Protein AF-A0A7R9ZIY4-F1 (afdb_monomer_lite)

Structure (mmCIF, N/CA/C/O backbone):
data_AF-A0A7R9ZIY4-F1
#
_entry.id   AF-A0A7R9ZIY4-F1
#
loop_
_atom_site.group_PDB
_atom_site.id
_atom_site.type_symbol
_atom_site.label_atom_id
_atom_site.label_alt_id
_atom_site.label_comp_id
_atom_site.label_asym_id
_atom_site.label_entity_id
_atom_site.label_seq_id
_atom_site.pdbx_PDB_ins_code
_atom_site.Cartn_x
_atom_site.Cartn_y
_atom_site.Cartn_z
_atom_site.occupancy
_atom_site.B_iso_or_equiv
_atom_site.auth_seq_id
_atom_site.auth_comp_id
_atom_site.auth_asym_id
_atom_site.auth_atom_id
_atom_site.pdbx_PDB_model_num
ATOM 1 N N . ASN A 1 1 ? 19.330 -36.823 63.373 1.00 45.06 1 ASN A N 1
ATOM 2 C CA . ASN A 1 1 ? 19.864 -38.019 62.689 1.00 45.06 1 ASN A CA 1
ATOM 3 C C . ASN A 1 1 ? 18.758 -38.795 62.002 1.00 45.06 1 ASN A C 1
ATOM 5 O O . ASN A 1 1 ? 18.071 -39.549 62.672 1.00 45.06 1 ASN A O 1
ATOM 9 N N . ASN A 1 2 ? 18.569 -38.600 60.699 1.00 43.31 2 ASN A N 1
ATOM 10 C CA . ASN A 1 2 ? 18.816 -39.657 59.715 1.00 43.31 2 ASN A CA 1
ATOM 11 C C . ASN A 1 2 ? 18.644 -39.083 58.308 1.00 43.31 2 ASN A C 1
ATOM 13 O O . ASN A 1 2 ? 17.547 -38.728 57.890 1.00 43.31 2 ASN A O 1
ATOM 17 N N . SER A 1 3 ? 19.769 -38.983 57.611 1.00 48.62 3 SER A N 1
ATOM 18 C CA . SER A 1 3 ? 19.848 -38.778 56.172 1.00 48.62 3 SER A CA 1
ATOM 19 C C . SER A 1 3 ? 19.575 -40.106 55.467 1.00 48.62 3 SER A C 1
ATOM 21 O O . SER A 1 3 ? 20.058 -41.145 55.917 1.00 48.62 3 SER A O 1
ATOM 23 N N . SER A 1 4 ? 18.879 -40.083 54.334 1.00 52.03 4 SER A N 1
ATOM 24 C CA . SER A 1 4 ? 19.046 -41.090 53.279 1.00 52.03 4 SER A CA 1
ATOM 25 C C . SER A 1 4 ? 18.646 -40.503 51.929 1.00 52.03 4 SER A C 1
ATOM 27 O O . SER A 1 4 ? 17.472 -40.294 51.642 1.00 52.03 4 SER A O 1
ATOM 29 N N . SER A 1 5 ? 19.678 -40.216 51.137 1.00 48.00 5 SER A N 1
ATOM 30 C CA . SER A 1 5 ? 19.651 -40.037 49.686 1.00 48.00 5 SER A CA 1
ATOM 31 C C . SER A 1 5 ? 19.412 -41.372 48.977 1.00 48.00 5 SER A C 1
ATOM 33 O O . SER A 1 5 ? 19.831 -42.400 49.508 1.00 48.00 5 SER A O 1
ATOM 35 N N . ASN A 1 6 ? 18.826 -41.320 47.770 1.00 47.50 6 ASN A N 1
ATOM 36 C CA . ASN A 1 6 ? 19.047 -42.171 46.574 1.00 47.50 6 ASN A CA 1
ATOM 37 C C . ASN A 1 6 ? 17.742 -42.259 45.756 1.00 47.50 6 ASN A C 1
ATOM 39 O O . ASN A 1 6 ? 16.673 -42.324 46.341 1.00 47.50 6 ASN A O 1
ATOM 43 N N . ASN A 1 7 ? 17.701 -42.341 44.428 1.00 45.38 7 ASN A N 1
ATOM 44 C CA . ASN A 1 7 ? 18.677 -42.268 43.345 1.00 45.38 7 ASN A CA 1
ATOM 45 C C . ASN A 1 7 ? 17.852 -42.182 42.034 1.00 45.38 7 ASN A C 1
ATOM 47 O O . ASN A 1 7 ? 16.729 -42.673 41.974 1.00 45.38 7 ASN A O 1
ATOM 51 N N . SER A 1 8 ? 18.446 -41.536 41.034 1.00 53.12 8 SER A N 1
ATOM 52 C CA . SER A 1 8 ? 18.118 -41.401 39.607 1.00 53.12 8 SER A CA 1
ATOM 53 C C . SER A 1 8 ? 17.082 -42.329 38.939 1.00 53.12 8 SER A C 1
ATOM 55 O O . SER A 1 8 ? 17.115 -43.548 39.073 1.00 53.12 8 SER A O 1
ATOM 57 N N . ASN A 1 9 ? 16.301 -41.742 38.022 1.00 46.78 9 ASN A N 1
ATOM 58 C CA . ASN A 1 9 ? 16.116 -42.351 36.706 1.00 46.78 9 ASN A CA 1
ATOM 59 C C . ASN A 1 9 ? 16.044 -41.266 35.619 1.00 46.78 9 ASN A C 1
ATOM 61 O O . ASN A 1 9 ? 15.087 -40.497 35.538 1.00 46.78 9 ASN A O 1
ATOM 65 N N . SER A 1 10 ? 17.105 -41.193 34.819 1.00 49.78 10 SER A N 1
ATOM 66 C CA . SER A 1 10 ? 17.142 -40.458 33.559 1.00 49.78 10 SER A CA 1
ATOM 67 C C . SER A 1 10 ? 16.334 -41.248 32.536 1.00 49.78 10 SER A C 1
ATOM 69 O O . SER A 1 10 ? 16.616 -42.423 32.320 1.00 49.78 10 SER A O 1
ATOM 71 N N . ASN A 1 11 ? 15.362 -40.613 31.887 1.00 45.34 11 ASN A N 1
ATOM 72 C CA . ASN A 1 11 ? 14.879 -41.090 30.600 1.00 45.34 11 ASN A CA 1
ATOM 73 C C . ASN A 1 11 ? 14.718 -39.885 29.672 1.00 45.34 11 ASN A C 1
ATOM 75 O O . ASN A 1 11 ? 13.653 -39.290 29.541 1.00 45.34 11 ASN A O 1
ATOM 79 N N . SER A 1 12 ? 15.847 -39.507 29.075 1.00 55.31 12 SER A N 1
ATOM 80 C CA . SER A 1 12 ? 15.870 -38.879 27.760 1.00 55.31 12 SER A CA 1
ATOM 81 C C . SER A 1 12 ? 15.124 -39.791 26.794 1.00 55.31 12 SER A C 1
ATOM 83 O O . SER A 1 12 ? 15.450 -40.972 26.750 1.00 55.31 12 SER A O 1
ATOM 85 N N . ASN A 1 13 ? 14.156 -39.262 26.046 1.00 49.78 13 ASN A N 1
ATOM 86 C CA . ASN A 1 13 ? 13.939 -39.665 24.662 1.00 49.78 13 ASN A CA 1
ATOM 87 C C . ASN A 1 13 ? 13.024 -38.686 23.920 1.00 49.78 13 ASN A C 1
ATOM 89 O O . ASN A 1 13 ? 11.882 -38.450 24.299 1.00 49.78 13 ASN A O 1
ATOM 93 N N . ASN A 1 14 ? 13.556 -38.275 22.774 1.00 46.03 14 ASN A N 1
ATOM 94 C CA . ASN A 1 14 ? 12.866 -37.958 21.535 1.00 46.03 14 ASN A CA 1
ATOM 95 C C . ASN A 1 14 ? 12.115 -36.629 21.388 1.00 46.03 14 ASN A C 1
ATOM 97 O O . ASN A 1 14 ? 10.936 -36.486 21.686 1.00 46.03 14 ASN A O 1
ATOM 101 N N . ALA A 1 15 ? 12.833 -35.744 20.696 1.00 53.03 15 ALA A N 1
ATOM 102 C CA . ALA A 1 15 ? 12.490 -35.353 19.332 1.00 53.03 15 ALA A CA 1
ATOM 103 C C . ALA A 1 15 ? 11.223 -34.512 19.159 1.00 53.03 15 ALA A C 1
ATOM 105 O O . ALA A 1 15 ? 10.134 -35.026 18.924 1.00 53.03 15 ALA A O 1
ATOM 106 N N . LYS A 1 16 ? 11.446 -33.202 19.062 1.00 45.53 16 LYS A N 1
ATOM 107 C CA . LYS A 1 16 ? 10.869 -32.416 17.971 1.00 45.53 16 LYS A CA 1
ATOM 108 C C . LYS A 1 16 ? 11.965 -31.586 17.312 1.00 45.53 16 LYS A C 1
ATOM 110 O O . LYS A 1 16 ? 12.170 -30.424 17.632 1.00 45.53 16 LYS A O 1
ATOM 115 N N . ASN A 1 17 ? 12.695 -32.245 16.413 1.00 51.97 17 ASN A N 1
ATOM 116 C CA . ASN A 1 17 ? 13.187 -31.579 15.213 1.00 51.97 17 ASN A CA 1
ATOM 117 C C . ASN A 1 17 ? 11.972 -31.439 14.279 1.00 51.97 17 ASN A C 1
ATOM 119 O O . ASN A 1 17 ? 11.753 -32.304 13.433 1.00 51.97 17 ASN A O 1
ATOM 123 N N . ASP A 1 18 ? 11.157 -30.404 14.473 1.00 46.03 18 ASP A N 1
ATOM 124 C CA . ASP A 1 18 ? 10.283 -29.899 13.405 1.00 46.03 18 ASP A CA 1
ATOM 125 C C . ASP A 1 18 ? 11.178 -28.959 12.586 1.00 46.03 18 ASP A C 1
ATOM 127 O O . ASP A 1 18 ? 11.428 -27.829 12.985 1.00 46.03 18 ASP A O 1
ATOM 131 N N . SER A 1 19 ? 12.000 -29.503 11.685 1.00 46.16 19 SER A N 1
ATOM 132 C CA . SER A 1 19 ? 11.644 -29.718 10.276 1.00 46.16 19 SER A CA 1
ATOM 133 C C . SER A 1 19 ? 11.003 -28.480 9.677 1.00 46.16 19 SER A C 1
ATOM 135 O O . SER A 1 19 ? 9.790 -28.298 9.752 1.00 46.16 19 SER A O 1
ATOM 137 N N . ASP A 1 20 ? 11.871 -27.683 9.060 1.00 51.09 20 ASP A N 1
ATOM 138 C CA . ASP A 1 20 ? 11.589 -26.769 7.963 1.00 51.09 20 ASP A CA 1
ATOM 139 C C . ASP A 1 20 ? 10.511 -27.357 7.028 1.00 51.09 20 ASP A C 1
ATOM 141 O O . ASP A 1 20 ? 10.797 -28.168 6.148 1.00 51.09 20 ASP A O 1
ATOM 145 N N . ASN A 1 21 ? 9.254 -26.970 7.238 1.00 49.47 21 ASN A N 1
ATOM 146 C CA . ASN A 1 21 ? 8.146 -27.204 6.314 1.00 49.47 21 ASN A CA 1
ATOM 147 C C . ASN A 1 21 ? 7.561 -25.843 5.924 1.00 49.47 21 ASN A C 1
ATOM 149 O O . ASN A 1 21 ? 6.408 -25.523 6.200 1.00 49.47 21 ASN A O 1
ATOM 153 N N . ASP A 1 22 ? 8.389 -25.032 5.270 1.00 58.66 22 ASP A N 1
ATOM 154 C CA . ASP A 1 22 ? 7.984 -23.800 4.595 1.00 58.66 22 ASP A CA 1
ATOM 155 C C . ASP A 1 22 ? 7.234 -24.136 3.292 1.00 58.66 22 ASP A C 1
ATOM 157 O O . ASP A 1 22 ? 7.776 -23.994 2.204 1.00 58.66 22 ASP A O 1
ATOM 161 N N . THR A 1 23 ? 6.008 -24.665 3.374 1.00 62.09 23 THR A N 1
ATOM 162 C CA . THR A 1 23 ? 5.056 -24.821 2.245 1.00 62.09 23 THR A CA 1
ATOM 163 C C . THR A 1 23 ? 3.638 -25.137 2.780 1.00 62.09 23 THR A C 1
ATOM 165 O O . THR A 1 23 ? 3.430 -25.287 3.983 1.00 62.09 23 THR A O 1
ATOM 168 N N . PRO A 1 24 ? 2.645 -25.364 1.905 1.00 56.09 24 PRO A N 1
ATOM 169 C CA . PRO A 1 24 ? 1.534 -24.478 1.513 1.00 56.09 24 PRO A CA 1
ATOM 170 C C . PRO A 1 24 ? 0.544 -24.060 2.622 1.00 56.09 24 PRO A C 1
ATOM 172 O O . PRO A 1 24 ? -0.295 -23.201 2.372 1.00 56.09 24 PRO A O 1
ATOM 175 N N . ALA A 1 25 ? 0.626 -24.626 3.828 1.00 62.19 25 ALA A N 1
ATOM 176 C CA . ALA A 1 25 ? -0.309 -24.330 4.917 1.00 62.19 25 ALA A CA 1
ATOM 177 C C . ALA A 1 25 ? -0.226 -22.862 5.370 1.00 62.19 25 ALA A C 1
ATOM 179 O O . ALA A 1 25 ? -1.237 -22.254 5.696 1.00 62.19 25 ALA A O 1
ATOM 180 N N . SER A 1 26 ? 0.971 -22.273 5.312 1.00 67.31 26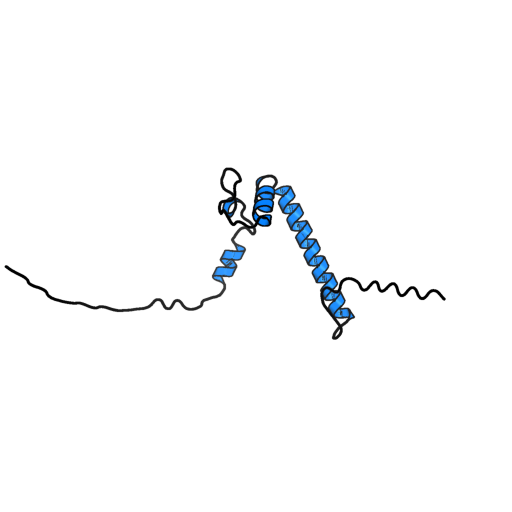 SER A N 1
ATOM 181 C CA . SER A 1 26 ? 1.189 -20.850 5.584 1.00 67.31 26 SER A CA 1
ATOM 182 C C . SER A 1 26 ? 0.648 -19.931 4.487 1.00 67.31 26 SER A C 1
ATOM 184 O O . SER A 1 26 ? 0.323 -18.783 4.776 1.00 67.31 26 SER A O 1
ATOM 186 N N . LEU A 1 27 ? 0.542 -20.416 3.243 1.00 70.62 27 LEU A N 1
ATOM 187 C CA . LEU A 1 27 ? -0.072 -19.678 2.138 1.00 70.62 27 LEU A CA 1
ATOM 188 C C . LEU A 1 27 ? -1.594 -19.770 2.204 1.00 70.62 27 LEU A C 1
ATOM 190 O O . LEU A 1 27 ? -2.237 -18.743 2.056 1.00 70.62 27 LEU A O 1
ATOM 194 N N . ASP A 1 28 ? -2.156 -20.947 2.485 1.00 76.25 28 ASP A N 1
ATOM 195 C CA . ASP A 1 28 ? -3.597 -21.105 2.739 1.00 76.25 28 ASP A CA 1
ATOM 196 C C . ASP A 1 28 ? -4.033 -20.228 3.916 1.00 76.25 28 ASP A C 1
ATOM 198 O O . ASP A 1 28 ? -4.956 -19.430 3.796 1.00 76.25 28 ASP A O 1
ATOM 202 N N . GLU A 1 29 ? -3.290 -20.263 5.023 1.00 78.06 29 GLU A N 1
ATOM 203 C CA . GLU A 1 29 ? -3.576 -19.422 6.185 1.00 78.06 29 GLU A CA 1
ATOM 204 C C . GLU A 1 29 ? -3.375 -17.924 5.901 1.00 78.06 29 GLU A C 1
ATOM 206 O O . GLU A 1 29 ? -4.023 -17.078 6.515 1.00 78.06 29 GLU A O 1
ATOM 211 N N . PHE A 1 30 ? -2.500 -17.567 4.961 1.00 71.19 30 PHE A N 1
ATOM 212 C CA . PHE A 1 30 ? -2.339 -16.187 4.509 1.00 71.19 30 PHE A CA 1
ATOM 213 C C . PHE A 1 30 ? -3.474 -15.739 3.576 1.00 71.19 30 PHE A C 1
ATOM 215 O O . PHE A 1 30 ? -3.889 -14.586 3.653 1.00 71.19 30 PHE A O 1
ATOM 222 N N . LEU A 1 31 ? -3.978 -16.630 2.716 1.00 75.75 31 LEU A N 1
ATOM 223 C CA . LEU A 1 31 ? -5.091 -16.365 1.799 1.00 75.75 31 LEU A CA 1
ATOM 224 C C . LEU A 1 31 ? -6.445 -16.315 2.522 1.00 75.75 31 LEU A C 1
ATOM 226 O O . LEU A 1 31 ? -7.311 -15.543 2.116 1.00 75.75 31 LEU A O 1
ATOM 230 N N . ASP A 1 32 ? -6.611 -17.096 3.591 1.00 81.81 32 ASP A N 1
ATOM 231 C CA . ASP A 1 32 ? -7.824 -17.114 4.418 1.00 81.81 32 ASP A CA 1
ATOM 232 C C . ASP A 1 32 ? -7.901 -15.932 5.394 1.00 81.81 32 ASP A C 1
ATOM 234 O O . ASP A 1 32 ? -8.979 -15.589 5.891 1.00 81.81 32 ASP A O 1
ATOM 238 N N . ARG A 1 33 ? -6.767 -15.288 5.692 1.00 72.44 33 ARG A N 1
ATOM 239 C CA . ARG A 1 33 ? -6.752 -14.111 6.559 1.00 72.44 33 ARG A CA 1
ATOM 240 C C . ARG A 1 33 ? -7.257 -12.884 5.801 1.00 72.44 33 ARG A C 1
ATOM 242 O O . ARG A 1 33 ? -6.836 -12.641 4.669 1.00 72.44 33 ARG A O 1
ATOM 249 N N . PRO A 1 34 ? -8.107 -12.052 6.432 1.00 71.38 34 PRO A N 1
ATOM 250 C CA . PRO A 1 34 ? -8.438 -10.757 5.868 1.00 71.38 34 PRO A CA 1
ATOM 251 C C . PRO A 1 34 ? -7.143 -9.974 5.643 1.00 71.38 34 PRO A C 1
ATOM 253 O O . PRO A 1 34 ? -6.297 -9.876 6.533 1.00 71.38 34 PRO A O 1
ATOM 256 N N . LEU A 1 35 ? -6.996 -9.426 4.433 1.00 71.75 35 LEU A N 1
ATOM 257 C CA . LEU A 1 35 ? -5.787 -8.726 3.989 1.00 71.75 35 LEU A CA 1
ATOM 258 C C . LEU A 1 35 ? -5.372 -7.600 4.955 1.00 71.75 35 LEU A C 1
ATOM 260 O O . LEU A 1 35 ? -4.195 -7.253 5.057 1.00 71.75 35 LEU A O 1
ATOM 264 N N . PHE A 1 36 ? -6.344 -7.022 5.662 1.00 78.88 36 PHE A N 1
ATOM 265 C CA . PHE A 1 36 ? -6.124 -6.018 6.686 1.00 78.88 36 PHE A CA 1
ATOM 266 C C . PHE A 1 36 ? -7.175 -6.136 7.797 1.00 78.88 36 PHE A C 1
ATOM 268 O O . PHE A 1 36 ? -8.371 -6.172 7.508 1.00 78.88 36 PHE A O 1
ATOM 275 N N . ASP A 1 37 ? -6.719 -6.157 9.052 1.00 80.75 37 ASP A N 1
ATOM 276 C CA . ASP A 1 37 ? -7.562 -6.235 10.248 1.00 80.75 37 ASP A CA 1
ATOM 277 C C . ASP A 1 37 ? -7.263 -5.048 11.192 1.00 80.75 37 ASP A C 1
ATOM 279 O O . ASP A 1 37 ? -6.207 -5.037 11.844 1.00 80.75 37 ASP A O 1
ATOM 283 N N . PRO A 1 38 ? -8.148 -4.032 11.267 1.00 80.81 38 PRO A N 1
ATOM 284 C CA . PRO A 1 38 ? -7.935 -2.856 12.108 1.00 80.81 38 PRO A CA 1
ATOM 285 C C . PRO A 1 38 ? -7.925 -3.187 13.607 1.00 80.81 38 PRO A C 1
ATOM 287 O O . PRO A 1 38 ? -7.247 -2.488 14.363 1.00 80.81 38 PRO A O 1
ATOM 290 N N . ASP A 1 39 ? -8.599 -4.258 14.032 1.00 83.75 39 ASP A N 1
ATOM 291 C CA . ASP A 1 39 ? -8.746 -4.631 15.445 1.00 83.75 39 ASP A CA 1
ATOM 292 C C . ASP A 1 39 ? -7.475 -5.299 15.996 1.00 83.75 39 ASP A C 1
ATOM 294 O O . ASP A 1 39 ? -7.240 -5.346 17.201 1.00 83.75 39 ASP A O 1
ATOM 298 N N . SER A 1 40 ? -6.581 -5.748 15.111 1.00 85.12 40 SER A N 1
ATOM 299 C CA . SER A 1 40 ? -5.231 -6.193 15.479 1.00 85.12 40 SER A CA 1
ATOM 300 C C . SER A 1 40 ? -4.266 -5.033 15.784 1.00 85.12 40 SER A C 1
ATOM 302 O O . SER A 1 40 ? -3.170 -5.246 16.319 1.00 85.12 40 SER A O 1
ATOM 304 N N . ILE A 1 41 ? -4.661 -3.800 15.437 1.00 84.56 41 ILE A N 1
ATOM 305 C CA . ILE A 1 41 ? -3.845 -2.582 15.539 1.00 84.56 41 ILE A CA 1
ATOM 306 C C . ILE A 1 41 ? -4.429 -1.615 16.571 1.00 84.56 41 ILE A C 1
ATOM 308 O O . ILE A 1 41 ? -3.659 -0.987 17.300 1.00 84.56 41 ILE A O 1
ATOM 312 N N . LEU A 1 42 ? -5.755 -1.486 16.630 1.00 88.94 42 LEU A N 1
ATOM 313 C CA . LEU A 1 42 ? -6.473 -0.558 17.500 1.00 88.94 42 LEU A CA 1
ATOM 314 C C . LEU A 1 42 ? -7.269 -1.304 18.570 1.00 88.94 42 LEU A C 1
ATOM 316 O O . LEU A 1 42 ? -7.840 -2.355 18.307 1.00 88.94 42 LEU A O 1
ATOM 320 N N . ASP A 1 43 ? -7.348 -0.728 19.763 1.00 88.44 43 ASP A N 1
ATOM 321 C CA . ASP A 1 43 ? -8.254 -1.185 20.810 1.00 88.44 43 ASP A CA 1
ATOM 322 C C . ASP A 1 43 ? -9.696 -0.706 20.561 1.00 88.44 43 ASP A C 1
ATOM 324 O O . ASP A 1 43 ? -9.975 0.054 19.630 1.00 88.44 43 ASP A O 1
ATOM 328 N N . GLU A 1 44 ? -10.636 -1.091 21.426 1.00 83.75 44 GLU A N 1
ATOM 329 C CA . GLU A 1 44 ? -12.040 -0.672 21.321 1.00 83.75 44 GLU A CA 1
ATOM 330 C C . GLU A 1 44 ? -12.225 0.857 21.346 1.00 83.75 44 GLU A C 1
ATOM 332 O O . GLU A 1 44 ? -13.194 1.357 20.773 1.00 83.75 44 GLU A O 1
ATOM 337 N N . THR A 1 45 ? -11.284 1.608 21.926 1.00 83.88 45 THR A N 1
ATOM 338 C CA . THR A 1 45 ? -11.318 3.076 22.011 1.00 83.88 45 THR A CA 1
ATOM 339 C C . THR A 1 45 ? -10.716 3.781 20.789 1.00 83.88 45 THR A C 1
ATOM 341 O O . THR A 1 45 ? -10.929 4.980 20.611 1.00 83.88 45 THR A O 1
ATOM 344 N N . GLY A 1 46 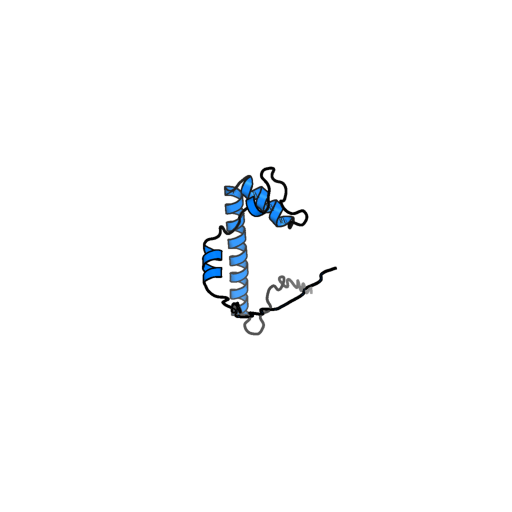? -10.040 3.045 19.899 1.00 81.31 46 GLY A N 1
ATOM 345 C CA . GLY A 1 46 ? -9.382 3.589 18.705 1.00 81.31 46 GLY A CA 1
ATOM 346 C C . GLY A 1 46 ? -7.928 4.010 18.943 1.00 81.31 46 GLY A C 1
ATOM 347 O O . GLY A 1 46 ? -7.327 4.699 18.101 1.00 81.31 46 GLY A O 1
ATOM 348 N N . GLU A 1 47 ? -7.356 3.591 20.068 1.00 87.19 47 GLU A N 1
ATOM 349 C CA . GLU A 1 47 ? -5.958 3.791 20.420 1.00 87.19 47 GLU A CA 1
ATOM 350 C C . GLU A 1 47 ? -5.106 2.585 20.007 1.00 87.19 47 GLU A C 1
ATOM 352 O O . GLU A 1 47 ? -5.600 1.459 19.943 1.00 87.19 47 GLU A O 1
ATOM 357 N N . PRO A 1 48 ? -3.827 2.789 19.656 1.00 87.06 48 PRO A N 1
ATOM 358 C CA . PRO A 1 48 ? -2.968 1.703 19.210 1.00 87.06 48 PRO A CA 1
ATOM 359 C C . PRO A 1 48 ? -2.711 0.689 20.333 1.00 87.06 48 PRO A C 1
ATOM 361 O O . PRO A 1 48 ? -2.265 1.048 21.419 1.00 87.06 48 PRO A O 1
ATOM 364 N N . LEU A 1 49 ? -2.884 -0.603 20.036 1.00 86.38 49 LEU A N 1
ATOM 365 C CA . LEU A 1 49 ? -2.627 -1.711 20.970 1.00 86.38 49 LEU A CA 1
ATOM 366 C C . LEU A 1 49 ? -1.147 -1.847 21.365 1.00 86.38 49 LEU A C 1
ATOM 368 O O . LEU A 1 49 ? -0.816 -2.479 22.368 1.00 86.38 49 LEU A O 1
ATOM 372 N N . LYS A 1 50 ? -0.235 -1.298 20.555 1.00 86.31 50 LYS A N 1
ATOM 373 C CA . LYS A 1 50 ? 1.216 -1.322 20.781 1.00 86.31 50 LYS A CA 1
ATOM 374 C C . LYS A 1 50 ? 1.757 0.103 20.759 1.00 86.31 50 LYS A C 1
ATOM 376 O O . LYS A 1 50 ? 1.583 0.798 19.762 1.00 86.31 50 LYS A O 1
ATOM 381 N N . GLU A 1 51 ? 2.513 0.488 21.789 1.00 76.94 51 GLU A N 1
ATOM 382 C CA . GLU A 1 51 ? 3.148 1.820 21.881 1.00 76.94 51 GLU A CA 1
ATOM 383 C C . GLU A 1 51 ? 4.068 2.149 20.692 1.00 76.94 51 GLU A C 1
ATOM 385 O O . GLU A 1 51 ? 4.241 3.314 20.352 1.00 76.94 51 GLU A O 1
ATOM 390 N N . ASN A 1 52 ? 4.626 1.133 20.024 1.00 80.06 52 ASN A N 1
ATOM 391 C CA . ASN A 1 52 ? 5.531 1.292 18.879 1.00 80.06 52 ASN A CA 1
ATOM 392 C C . ASN A 1 52 ? 4.884 0.903 17.535 1.00 80.06 52 ASN A C 1
ATOM 394 O O . ASN A 1 52 ? 5.573 0.447 16.622 1.00 80.06 52 ASN A O 1
ATOM 398 N N . ALA A 1 53 ? 3.558 1.003 17.411 1.00 83.00 53 ALA A N 1
ATOM 399 C CA . ALA A 1 53 ? 2.880 0.723 16.148 1.00 83.00 53 ALA A CA 1
ATOM 400 C C . ALA A 1 53 ? 3.291 1.726 15.053 1.00 83.00 53 ALA A C 1
ATOM 402 O O . ALA A 1 53 ? 3.473 2.918 15.306 1.00 83.00 53 ALA A O 1
ATOM 403 N N . ASN A 1 54 ? 3.413 1.250 13.808 1.00 86.50 54 ASN A N 1
ATOM 404 C CA . ASN A 1 54 ? 3.769 2.114 12.684 1.00 86.50 54 ASN A CA 1
ATOM 405 C C . ASN A 1 54 ? 2.688 3.194 12.488 1.00 86.50 54 ASN A C 1
ATOM 407 O O . ASN A 1 54 ? 1.515 2.844 12.317 1.00 86.50 54 ASN A O 1
ATOM 411 N N . PRO A 1 55 ? 3.048 4.487 12.408 1.00 87.75 55 PRO A N 1
ATOM 412 C CA . PRO A 1 55 ? 2.072 5.579 12.371 1.00 87.75 55 PRO A CA 1
ATOM 413 C C . PRO A 1 55 ? 1.144 5.502 11.151 1.00 87.75 55 PRO A C 1
ATOM 415 O O . PRO A 1 55 ? -0.039 5.815 11.248 1.00 87.75 55 PRO A O 1
ATOM 418 N N . ILE A 1 56 ? 1.656 5.012 10.017 1.00 86.69 56 ILE A N 1
ATOM 419 C CA . ILE A 1 56 ? 0.878 4.817 8.785 1.00 86.69 56 ILE A CA 1
ATOM 420 C C . ILE A 1 56 ? -0.163 3.705 8.966 1.00 86.69 56 ILE A C 1
ATOM 422 O O . ILE A 1 56 ? -1.302 3.860 8.538 1.00 86.69 56 ILE A O 1
ATOM 426 N N . SER A 1 57 ? 0.201 2.605 9.635 1.00 87.12 57 SER A N 1
ATOM 427 C CA . SER A 1 57 ? -0.729 1.499 9.898 1.00 87.12 57 SER A CA 1
ATOM 428 C C . SER A 1 57 ? -1.830 1.895 10.879 1.00 87.12 57 SER A C 1
ATOM 430 O O . SER A 1 57 ? -2.981 1.542 10.663 1.00 87.12 57 SER A O 1
ATOM 432 N N . VAL A 1 58 ? -1.502 2.698 11.897 1.00 89.94 58 VAL A N 1
ATOM 433 C CA . VAL A 1 58 ? -2.480 3.246 12.850 1.00 89.94 58 VAL A CA 1
ATOM 434 C C . VAL A 1 58 ? -3.438 4.201 12.140 1.00 89.94 58 VAL A C 1
ATOM 436 O O . VAL A 1 58 ? -4.647 4.127 12.338 1.00 89.94 58 VAL A O 1
ATOM 439 N N . TRP A 1 59 ? -2.917 5.073 11.272 1.00 90.00 59 TRP A N 1
ATOM 440 C CA . TRP A 1 59 ? -3.740 5.970 10.463 1.00 90.00 59 TRP A CA 1
ATOM 441 C C . TRP A 1 59 ? -4.686 5.203 9.531 1.00 90.00 59 TRP A C 1
ATOM 443 O O . TRP A 1 59 ? -5.881 5.492 9.506 1.00 90.00 59 TRP A O 1
ATOM 453 N N . PHE A 1 60 ? -4.178 4.200 8.812 1.00 89.31 60 PHE A N 1
ATOM 454 C CA . PHE A 1 60 ? -5.001 3.396 7.912 1.00 89.31 60 PHE A CA 1
ATOM 455 C C . PHE A 1 60 ? -6.013 2.536 8.682 1.00 89.31 60 PHE A C 1
ATOM 457 O O . PHE A 1 60 ? -7.163 2.452 8.272 1.00 89.31 60 PHE A O 1
ATOM 464 N N . ALA A 1 61 ? -5.647 1.988 9.845 1.00 88.94 61 ALA A N 1
ATOM 465 C CA . ALA A 1 61 ? -6.579 1.275 10.721 1.00 88.94 61 ALA A CA 1
ATOM 466 C C . ALA A 1 61 ? -7.735 2.172 11.176 1.00 88.94 61 ALA A C 1
ATOM 468 O O . ALA A 1 61 ? -8.891 1.754 11.151 1.00 88.94 61 ALA A O 1
ATOM 469 N N . ARG A 1 62 ? -7.439 3.430 11.533 1.00 89.56 62 ARG A N 1
ATOM 470 C CA . ARG A 1 62 ? -8.465 4.420 11.892 1.00 89.56 62 ARG A CA 1
ATOM 471 C C . ARG A 1 62 ? -9.363 4.748 10.703 1.00 89.56 62 ARG A C 1
ATOM 473 O O . ARG A 1 62 ? -10.571 4.851 10.884 1.00 89.56 62 ARG A O 1
ATOM 480 N N . LEU A 1 63 ? -8.791 4.873 9.503 1.00 90.06 63 LEU A N 1
ATOM 481 C CA . LEU A 1 63 ? -9.550 5.082 8.271 1.00 90.06 63 LEU A CA 1
ATOM 482 C C . LEU A 1 63 ? -10.502 3.909 8.000 1.00 90.06 63 LEU A C 1
ATOM 484 O O . LEU A 1 63 ? -11.697 4.134 7.879 1.00 90.06 63 LEU A O 1
ATOM 488 N N . VAL A 1 64 ? -9.988 2.676 7.983 1.00 88.75 64 VAL A N 1
ATOM 489 C CA . VAL A 1 64 ? -10.763 1.450 7.723 1.00 88.75 64 VAL A CA 1
ATOM 490 C C . VAL A 1 64 ? -11.885 1.269 8.740 1.00 88.75 64 VAL A C 1
ATOM 492 O O . VAL A 1 64 ? -13.000 0.916 8.367 1.00 88.75 64 VAL A O 1
ATOM 495 N N . ARG A 1 65 ? -11.610 1.525 10.023 1.00 88.00 65 ARG A N 1
ATOM 496 C CA . ARG A 1 65 ? -12.603 1.374 11.092 1.00 88.00 65 ARG A CA 1
ATOM 497 C C . ARG A 1 65 ? -13.697 2.441 11.044 1.00 88.00 65 ARG A C 1
ATOM 499 O O . ARG A 1 65 ? -14.836 2.151 11.392 1.00 88.00 65 ARG A O 1
ATOM 506 N N . ASN A 1 66 ? -13.353 3.669 10.658 1.00 89.69 66 ASN A N 1
ATOM 507 C CA . ASN A 1 66 ? -14.307 4.774 10.596 1.00 89.69 66 ASN A CA 1
ATOM 508 C C . ASN A 1 66 ? -15.130 4.772 9.300 1.00 89.69 66 ASN A C 1
ATOM 510 O O . ASN A 1 66 ? -16.318 5.077 9.333 1.00 89.69 66 ASN A O 1
ATOM 514 N N . ASP A 1 67 ? -14.496 4.467 8.168 1.00 90.38 67 ASP A N 1
ATOM 515 C CA . ASP A 1 67 ? -15.101 4.495 6.838 1.00 90.38 67 ASP A CA 1
ATOM 516 C C . ASP A 1 67 ? -14.479 3.409 5.948 1.00 90.38 67 ASP A C 1
ATOM 518 O O . ASP A 1 67 ? -13.484 3.614 5.243 1.00 90.38 67 ASP A O 1
ATOM 522 N N . TYR A 1 68 ? -15.072 2.219 6.022 1.00 87.88 68 TYR A N 1
ATOM 523 C CA . TYR A 1 68 ? -14.606 1.052 5.280 1.00 87.88 68 TYR A CA 1
ATOM 524 C C . TYR A 1 68 ? -14.729 1.238 3.759 1.00 87.88 68 TYR A C 1
ATOM 526 O O . TYR A 1 68 ? -13.824 0.851 3.025 1.00 87.88 68 TYR A O 1
ATOM 534 N N . GLU A 1 69 ? -15.805 1.874 3.282 1.00 88.00 69 GLU A N 1
ATOM 535 C CA . GLU A 1 69 ? -16.061 2.077 1.848 1.00 88.00 69 GLU A CA 1
ATOM 536 C C . GLU A 1 69 ? -15.015 3.014 1.223 1.00 88.00 69 GLU A C 1
ATOM 538 O O . GLU A 1 69 ? -14.456 2.734 0.153 1.00 88.00 69 GLU A O 1
ATOM 543 N N . LEU A 1 70 ? -14.673 4.100 1.925 1.00 89.88 70 LEU A N 1
ATOM 544 C CA . LEU A 1 70 ? -13.585 4.984 1.519 1.00 89.88 70 LEU A CA 1
ATOM 545 C C . LEU A 1 70 ? -12.232 4.261 1.545 1.00 89.88 70 LEU A C 1
ATOM 547 O O . LEU A 1 70 ? -11.414 4.454 0.641 1.00 89.88 70 LEU A O 1
ATOM 551 N N . ALA A 1 71 ? -11.981 3.435 2.564 1.00 88.94 71 ALA A N 1
ATOM 552 C CA . ALA A 1 71 ? -10.729 2.700 2.691 1.00 88.94 71 ALA A CA 1
ATOM 553 C C . ALA A 1 71 ? -10.541 1.660 1.576 1.00 88.94 71 ALA A C 1
ATOM 555 O O . ALA A 1 71 ? -9.452 1.577 1.003 1.00 88.94 71 ALA A O 1
ATOM 556 N N . GLU A 1 72 ? -11.592 0.920 1.223 1.00 88.06 72 GLU A N 1
ATOM 557 C CA . GLU A 1 72 ? -11.594 -0.015 0.095 1.00 88.06 72 GLU A CA 1
ATOM 558 C C . GLU A 1 72 ? -11.339 0.719 -1.226 1.00 88.06 72 GLU A C 1
ATOM 560 O O . GLU A 1 72 ? -10.462 0.328 -1.999 1.00 88.06 72 GLU A O 1
ATOM 565 N N . THR A 1 73 ? -12.034 1.838 -1.454 1.00 92.88 73 THR A N 1
ATOM 566 C CA . THR A 1 73 ? -11.855 2.661 -2.659 1.00 92.88 73 THR A CA 1
ATOM 567 C C . THR A 1 73 ? -10.422 3.183 -2.775 1.00 92.88 73 THR A C 1
ATOM 569 O O . THR A 1 73 ? -9.815 3.132 -3.849 1.00 92.88 73 THR A O 1
ATOM 572 N N . LEU A 1 74 ? -9.848 3.661 -1.667 1.00 91.06 74 LEU A N 1
ATOM 573 C CA . LEU A 1 74 ? -8.465 4.129 -1.615 1.00 91.06 74 LEU A CA 1
ATOM 574 C C . LEU A 1 74 ? -7.477 2.987 -1.883 1.00 91.06 74 LEU A C 1
ATOM 576 O O . LEU A 1 74 ? -6.545 3.161 -2.672 1.00 91.06 74 LEU A O 1
ATOM 580 N N . TYR A 1 75 ? -7.686 1.825 -1.258 1.00 88.56 75 TYR A N 1
ATOM 581 C CA . TYR A 1 75 ? -6.864 0.634 -1.464 1.00 88.56 75 TYR A CA 1
ATOM 582 C C . TYR A 1 75 ? -6.889 0.190 -2.931 1.00 88.56 75 TYR A C 1
ATOM 584 O O . TYR A 1 75 ? -5.829 0.051 -3.545 1.00 88.56 75 TYR A O 1
ATOM 592 N N . ALA A 1 76 ? -8.079 0.048 -3.520 1.00 91.19 76 ALA A N 1
ATOM 593 C CA . ALA A 1 76 ? -8.243 -0.315 -4.923 1.00 91.19 76 ALA A CA 1
ATOM 594 C C . ALA A 1 76 ? -7.572 0.712 -5.849 1.00 91.19 76 ALA A C 1
ATOM 596 O O . ALA A 1 76 ? -6.856 0.342 -6.780 1.00 91.19 76 ALA A O 1
ATOM 597 N N . GLY A 1 77 ? -7.728 2.009 -5.565 1.00 94.56 77 GLY A N 1
ATOM 598 C CA . GLY A 1 77 ? -7.077 3.080 -6.318 1.00 94.56 77 GLY A CA 1
ATOM 599 C C . GLY A 1 77 ? -5.550 2.976 -6.301 1.00 94.56 77 GLY A C 1
ATOM 600 O O . GLY A 1 77 ? -4.915 3.000 -7.357 1.00 94.56 77 GLY A O 1
ATOM 601 N N . ILE A 1 78 ? -4.949 2.807 -5.119 1.00 92.75 78 ILE A N 1
ATOM 602 C CA . ILE A 1 78 ? -3.494 2.633 -4.973 1.00 92.75 78 ILE A CA 1
ATOM 603 C C . ILE A 1 78 ? -3.029 1.360 -5.686 1.00 92.75 78 ILE A C 1
ATOM 605 O O . ILE A 1 78 ? -2.014 1.388 -6.385 1.00 92.75 78 ILE A O 1
ATOM 609 N N . PHE A 1 79 ? -3.782 0.267 -5.565 1.00 91.88 79 PHE A N 1
ATOM 610 C CA . PHE A 1 79 ? -3.485 -0.991 -6.242 1.00 91.88 79 PHE A CA 1
ATOM 611 C C . PHE A 1 79 ? -3.393 -0.810 -7.765 1.00 91.88 79 PHE A C 1
ATOM 613 O O . PHE A 1 79 ? -2.405 -1.220 -8.379 1.00 91.88 7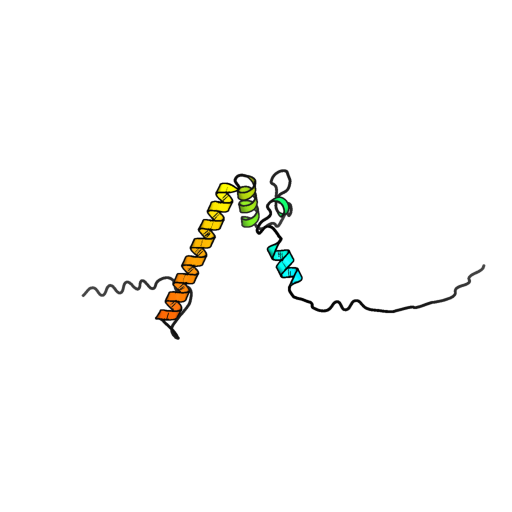9 PHE A O 1
ATOM 620 N N . PHE A 1 80 ? -4.351 -0.107 -8.377 1.00 94.69 80 PHE A N 1
ATOM 621 C CA . PHE A 1 80 ? -4.292 0.210 -9.806 1.00 94.69 80 PHE A CA 1
ATOM 622 C C . PHE A 1 80 ? -3.104 1.106 -10.169 1.00 94.69 80 PHE A C 1
ATOM 624 O O . PHE A 1 80 ? -2.469 0.876 -11.196 1.00 94.69 80 PHE A O 1
ATOM 631 N N . VAL A 1 81 ? -2.754 2.093 -9.340 1.00 95.94 81 VAL A N 1
ATOM 632 C CA . VAL A 1 81 ? -1.574 2.940 -9.584 1.00 95.94 81 VAL A CA 1
ATOM 633 C C . VAL A 1 81 ? -0.290 2.109 -9.586 1.00 95.94 81 VAL A C 1
ATOM 635 O O . VAL A 1 81 ? 0.532 2.265 -10.488 1.00 95.94 81 VAL A O 1
ATOM 638 N N . VAL A 1 82 ? -0.126 1.190 -8.633 1.00 94.25 82 VAL A N 1
ATOM 639 C CA . VAL A 1 82 ? 1.033 0.284 -8.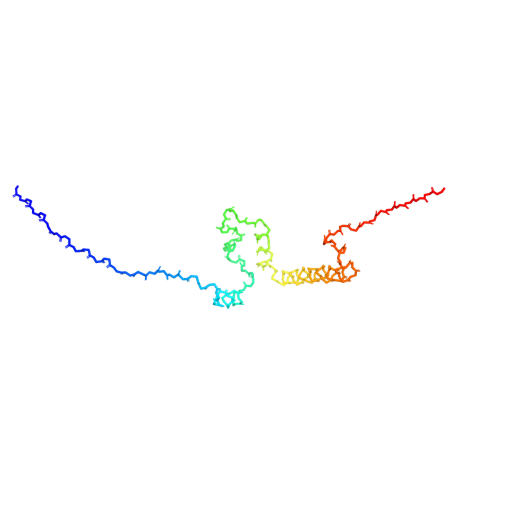589 1.00 94.25 82 VAL A CA 1
ATOM 640 C C . VAL A 1 82 ? 1.081 -0.597 -9.838 1.00 94.25 82 VAL A C 1
ATOM 642 O O . VAL A 1 82 ? 2.135 -0.704 -10.467 1.00 94.25 82 VAL A O 1
ATOM 645 N N . LEU A 1 83 ? -0.054 -1.163 -10.259 1.00 94.25 83 LEU A N 1
ATOM 646 C CA . LEU A 1 83 ? -0.132 -1.942 -11.498 1.00 94.25 83 LEU A CA 1
ATOM 647 C C . LEU A 1 83 ? 0.231 -1.116 -12.735 1.00 94.25 83 LEU A C 1
ATOM 649 O O . LEU A 1 83 ? 0.928 -1.616 -13.619 1.00 94.25 83 LEU A O 1
ATOM 653 N N . LEU A 1 84 ? -0.201 0.144 -12.803 1.00 94.94 84 LEU A N 1
ATOM 654 C CA . LEU A 1 84 ? 0.164 1.045 -13.893 1.00 94.94 84 LEU A CA 1
ATOM 655 C C . LEU A 1 84 ? 1.666 1.318 -13.909 1.00 94.94 84 LEU A C 1
ATOM 657 O O . LEU A 1 84 ? 2.267 1.249 -14.978 1.00 94.94 84 LEU A O 1
ATOM 661 N N . VAL A 1 85 ? 2.283 1.573 -12.753 1.00 92.94 85 VAL A N 1
ATOM 662 C CA . VAL A 1 85 ? 3.738 1.767 -12.654 1.00 92.94 85 VAL A CA 1
ATOM 663 C C . VAL A 1 85 ? 4.476 0.512 -13.112 1.00 92.94 85 VAL A C 1
ATOM 665 O O . VAL A 1 85 ? 5.366 0.609 -13.950 1.00 92.94 85 VAL A O 1
ATOM 668 N N . ILE A 1 86 ? 4.073 -0.671 -12.642 1.00 92.44 86 ILE A N 1
ATOM 669 C CA . ILE A 1 86 ? 4.678 -1.939 -13.072 1.00 92.44 86 ILE A CA 1
ATOM 670 C C . ILE A 1 86 ? 4.518 -2.122 -14.583 1.00 92.44 86 ILE A C 1
ATOM 672 O O . ILE A 1 86 ? 5.487 -2.432 -15.267 1.00 92.44 86 ILE A O 1
ATOM 676 N N . THR A 1 87 ? 3.325 -1.881 -15.126 1.00 93.50 87 THR A N 1
ATOM 677 C CA . THR A 1 87 ? 3.060 -2.004 -16.568 1.00 93.50 87 THR A CA 1
ATOM 678 C C . THR A 1 87 ? 3.932 -1.045 -17.377 1.00 93.50 87 THR A C 1
ATOM 680 O O . THR A 1 87 ? 4.522 -1.440 -18.381 1.00 93.50 87 THR A O 1
ATOM 683 N N . GLN A 1 88 ? 4.058 0.207 -16.932 1.00 89.88 88 GLN A N 1
ATOM 684 C CA . GLN A 1 88 ? 4.938 1.195 -17.555 1.00 89.88 88 GLN A CA 1
ATOM 685 C C . GLN A 1 88 ? 6.402 0.754 -17.507 1.00 89.88 88 GLN A C 1
ATOM 687 O O . GLN A 1 88 ? 7.112 0.896 -18.502 1.00 89.88 88 GLN A O 1
ATOM 692 N N . GLU A 1 89 ? 6.851 0.194 -16.386 1.00 90.44 89 GLU A N 1
ATOM 693 C CA . GLU A 1 89 ? 8.219 -0.297 -16.246 1.00 90.44 89 GLU A CA 1
ATOM 694 C C . GLU A 1 89 ? 8.483 -1.546 -17.094 1.00 90.44 89 GLU A C 1
ATOM 696 O O . GLU A 1 89 ? 9.525 -1.622 -17.737 1.00 90.44 89 GLU A O 1
ATOM 701 N N . VAL A 1 90 ? 7.522 -2.463 -17.221 1.00 91.62 90 VAL A N 1
ATOM 702 C CA . VAL A 1 90 ? 7.617 -3.620 -18.128 1.00 91.62 90 VAL A CA 1
ATOM 703 C C . VAL A 1 90 ? 7.700 -3.174 -19.591 1.00 91.62 90 VAL A C 1
ATOM 705 O O . VAL A 1 90 ? 8.550 -3.659 -20.339 1.00 91.62 90 VAL A O 1
ATOM 708 N N . LEU A 1 91 ? 6.878 -2.208 -20.013 1.00 88.62 91 LEU A N 1
ATOM 709 C CA . LEU A 1 91 ? 6.979 -1.639 -21.363 1.00 88.62 91 LEU A CA 1
ATOM 710 C C . LEU A 1 91 ? 8.341 -0.972 -21.592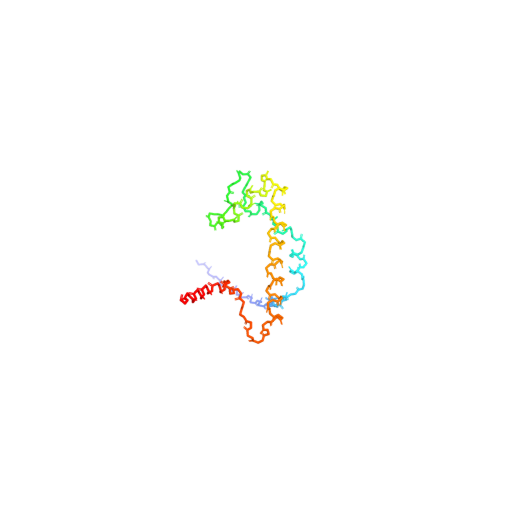 1.00 88.62 91 LEU A C 1
ATOM 712 O O . LEU A 1 91 ? 8.934 -1.099 -22.665 1.00 88.62 91 LEU A O 1
ATOM 716 N N . ARG A 1 92 ? 8.854 -0.271 -20.577 1.00 86.94 92 ARG A N 1
ATOM 717 C CA . ARG A 1 92 ? 10.171 0.366 -20.622 1.00 86.94 92 ARG A CA 1
ATOM 718 C C . ARG A 1 92 ? 11.285 -0.683 -20.743 1.00 86.94 92 ARG A C 1
ATOM 720 O O . ARG A 1 92 ? 12.188 -0.494 -21.554 1.00 86.94 92 ARG A O 1
ATOM 727 N N . MET A 1 93 ? 11.196 -1.807 -20.032 1.00 88.75 93 MET A N 1
ATOM 728 C CA . MET A 1 93 ? 12.119 -2.941 -20.191 1.00 88.75 93 MET A CA 1
ATOM 729 C C . MET A 1 93 ? 12.114 -3.468 -21.626 1.00 88.75 93 MET A C 1
ATOM 731 O O . MET A 1 93 ? 13.175 -3.646 -22.218 1.00 88.75 93 MET A O 1
ATOM 735 N N . GLN A 1 94 ? 10.931 -3.657 -22.217 1.00 90.00 94 GLN A N 1
ATOM 736 C CA . GLN A 1 94 ? 10.814 -4.155 -23.587 1.00 90.00 94 GLN A CA 1
ATOM 737 C C . GLN A 1 94 ? 11.433 -3.195 -24.615 1.00 90.00 94 GLN A C 1
ATOM 739 O O . GLN A 1 94 ? 12.041 -3.642 -25.585 1.00 90.00 94 GLN A O 1
ATOM 744 N N . MET A 1 95 ? 11.286 -1.883 -24.418 1.00 86.62 95 MET A N 1
ATOM 745 C CA . MET A 1 95 ? 11.802 -0.880 -25.351 1.00 86.62 95 MET A CA 1
ATOM 746 C C . MET A 1 95 ? 13.325 -0.703 -25.260 1.00 86.62 95 MET A C 1
ATOM 748 O O . MET A 1 95 ? 13.973 -0.528 -26.290 1.00 86.62 95 MET A O 1
ATOM 752 N N . TYR A 1 96 ? 13.898 -0.718 -24.051 1.00 86.88 96 TYR A N 1
ATOM 753 C CA . TYR A 1 96 ? 15.327 -0.440 -23.847 1.00 86.88 96 TYR A CA 1
ATOM 754 C C . TYR A 1 96 ? 16.204 -1.698 -23.762 1.00 86.88 96 TYR A C 1
ATOM 756 O O . TYR A 1 96 ? 17.425 -1.578 -23.900 1.00 86.88 96 TYR A O 1
ATOM 764 N N . GLY A 1 97 ? 15.608 -2.884 -23.588 1.00 85.94 97 GLY A N 1
ATOM 765 C CA . GLY A 1 97 ? 16.315 -4.166 -23.542 1.00 85.94 97 GLY A CA 1
ATOM 766 C C . GLY A 1 97 ? 17.471 -4.136 -22.542 1.00 85.94 97 GLY A C 1
ATOM 767 O O . GLY A 1 97 ? 17.296 -3.730 -21.395 1.00 85.94 97 GLY A O 1
ATOM 768 N N . ASP A 1 98 ? 18.672 -4.479 -23.006 1.00 86.62 98 ASP A N 1
ATOM 769 C CA . ASP A 1 98 ? 19.895 -4.515 -22.189 1.00 86.62 98 ASP A CA 1
ATOM 770 C C . ASP A 1 98 ? 20.313 -3.147 -21.611 1.00 86.62 98 ASP A C 1
ATOM 772 O O . ASP A 1 98 ? 21.099 -3.090 -20.669 1.00 86.62 98 ASP A O 1
ATOM 776 N N . ASN A 1 99 ? 19.793 -2.035 -22.146 1.00 84.81 99 ASN A N 1
ATOM 777 C CA . ASN A 1 99 ? 20.077 -0.680 -21.655 1.00 84.81 99 ASN A CA 1
ATOM 778 C C . ASN A 1 99 ? 19.016 -0.163 -20.668 1.00 84.81 99 ASN A C 1
ATOM 780 O O . ASN A 1 99 ? 19.000 1.025 -20.336 1.00 84.81 99 ASN A O 1
ATOM 784 N N . TYR A 1 100 ? 18.089 -1.018 -20.238 1.00 84.19 100 TYR A N 1
ATOM 785 C CA . TYR A 1 100 ? 17.049 -0.641 -19.294 1.00 84.19 100 TYR A CA 1
ATOM 786 C C . TYR A 1 100 ? 17.620 -0.360 -17.896 1.00 84.19 100 TYR A C 1
ATOM 788 O O . TYR A 1 100 ? 18.389 -1.143 -17.343 1.00 84.19 100 TYR A O 1
ATOM 796 N N . VAL A 1 101 ? 17.167 0.741 -17.293 1.00 84.44 101 VAL A N 1
ATOM 797 C CA . VAL A 1 101 ? 17.396 1.058 -15.881 1.00 84.44 101 VAL A CA 1
ATOM 798 C C . VAL A 1 101 ? 16.037 1.354 -15.238 1.00 84.44 101 VAL A C 1
ATOM 800 O O . VAL A 1 101 ? 15.312 2.224 -15.737 1.00 84.44 101 VAL A O 1
ATOM 803 N N . PRO A 1 102 ? 15.667 0.656 -14.150 1.00 84.44 102 PRO A N 1
ATOM 804 C CA . PRO A 1 102 ? 14.377 0.848 -13.505 1.00 84.44 102 PRO A CA 1
ATOM 805 C C . PRO A 1 102 ? 14.292 2.186 -12.774 1.00 84.44 102 PRO A C 1
ATOM 807 O O . PRO A 1 102 ? 15.286 2.696 -12.257 1.00 84.44 102 PRO A O 1
ATOM 810 N N . PHE A 1 103 ? 13.081 2.746 -12.723 1.00 81.38 103 PHE A N 1
ATOM 811 C CA . PHE A 1 103 ? 12.741 3.932 -11.924 1.00 81.38 103 PHE A CA 1
ATOM 812 C C . PHE A 1 103 ? 13.594 5.179 -12.212 1.00 81.38 103 PHE A C 1
ATOM 814 O O . PHE A 1 103 ? 13.801 6.028 -11.343 1.00 81.38 103 PHE A O 1
ATOM 821 N N . VAL A 1 104 ? 14.075 5.332 -13.450 1.00 76.69 104 VAL A N 1
ATOM 822 C CA . VAL A 1 104 ? 14.736 6.572 -13.873 1.00 76.69 104 VAL A CA 1
ATOM 823 C C . VAL A 1 104 ? 13.699 7.693 -13.890 1.00 76.69 104 VAL A C 1
ATOM 825 O O . VAL A 1 104 ? 12.763 7.675 -14.700 1.00 76.69 104 VAL A O 1
ATOM 828 N N . ALA A 1 105 ? 13.880 8.669 -12.997 1.00 63.38 105 ALA A N 1
ATOM 829 C CA . ALA A 1 105 ? 13.165 9.937 -13.032 1.00 63.38 105 ALA A CA 1
ATOM 830 C C . ALA A 1 105 ? 13.393 10.564 -14.410 1.00 63.38 105 ALA A C 1
ATOM 832 O O . ALA A 1 105 ? 14.541 10.711 -14.831 1.00 63.38 105 ALA A O 1
ATOM 833 N N . GLY A 1 106 ? 12.304 10.856 -15.128 1.00 58.16 106 GLY A N 1
ATOM 834 C CA . GLY A 1 106 ? 12.338 11.286 -16.523 1.00 58.16 106 GLY A CA 1
ATOM 835 C C . GLY A 1 106 ? 13.469 12.277 -16.779 1.00 58.16 106 GLY A C 1
ATOM 836 O O . GLY A 1 106 ? 13.490 13.373 -16.221 1.00 58.16 106 GLY A O 1
ATOM 837 N N . GLY A 1 107 ? 14.429 11.870 -17.609 1.00 54.22 107 GLY A N 1
ATOM 838 C CA . GLY A 1 107 ? 15.537 12.705 -18.044 1.00 54.22 107 GLY A CA 1
ATOM 839 C C . GLY A 1 107 ? 15.042 13.802 -18.976 1.00 54.22 107 GLY A C 1
ATOM 840 O O . GLY A 1 107 ? 15.342 13.783 -20.165 1.00 54.22 107 GLY A O 1
ATOM 841 N N . ALA A 1 108 ? 14.315 14.784 -18.449 1.00 49.12 108 ALA A N 1
ATOM 842 C CA . ALA A 1 108 ? 14.110 16.060 -19.111 1.00 49.12 108 ALA A CA 1
ATOM 843 C C . ALA A 1 108 ? 15.423 16.854 -19.037 1.00 49.12 108 ALA A C 1
ATOM 845 O O . ALA A 1 108 ? 15.537 17.866 -18.350 1.00 49.12 108 ALA A O 1
ATOM 846 N N . LYS A 1 109 ? 16.452 16.396 -19.763 1.00 52.59 109 LYS A N 1
ATOM 847 C CA . LYS A 1 109 ? 17.530 17.287 -20.183 1.00 52.59 109 LYS A CA 1
ATOM 848 C C . LYS A 1 109 ? 16.916 18.234 -21.205 1.00 52.59 109 LYS A C 1
ATOM 850 O O . LYS A 1 109 ? 16.953 17.954 -22.402 1.00 52.59 109 LYS A O 1
ATOM 855 N N . MET A 1 110 ? 16.350 19.350 -20.743 1.00 53.88 110 MET A N 1
ATOM 856 C CA . MET A 1 110 ? 16.129 20.511 -21.602 1.00 53.88 110 MET A CA 1
ATOM 857 C C . MET A 1 110 ? 17.498 20.999 -22.072 1.00 53.88 110 MET A C 1
ATOM 859 O O . MET A 1 110 ? 18.102 21.901 -21.503 1.00 53.88 110 MET A O 1
ATOM 863 N N . THR A 1 111 ? 18.017 20.363 -23.118 1.00 53.88 111 THR A N 1
ATOM 864 C CA . THR A 1 111 ? 19.175 20.852 -23.854 1.00 53.88 111 THR A CA 1
ATOM 865 C C . THR A 1 111 ? 18.635 21.900 -24.816 1.00 53.88 111 THR A C 1
ATOM 867 O O . THR A 1 111 ? 18.531 21.681 -26.019 1.00 53.88 111 THR A O 1
ATOM 870 N N . GLY A 1 112 ? 18.201 23.028 -24.248 1.00 51.00 112 GLY A N 1
ATOM 871 C CA . GLY A 1 112 ? 17.907 24.244 -24.987 1.00 51.00 112 GLY A CA 1
ATOM 872 C C . GLY A 1 112 ? 19.221 24.797 -25.512 1.00 51.00 112 GLY A C 1
ATOM 873 O O . GLY A 1 112 ? 19.855 25.631 -24.873 1.00 51.00 112 GLY A O 1
ATOM 874 N N . LYS A 1 113 ? 19.665 24.285 -26.659 1.00 56.62 113 LYS A N 1
ATOM 875 C CA . LYS A 1 113 ? 20.731 24.900 -27.440 1.00 56.62 113 LYS A CA 1
ATOM 876 C C . LYS A 1 113 ? 20.090 26.077 -28.180 1.00 56.62 113 LYS A C 1
ATOM 878 O O . LYS A 1 113 ? 19.579 25.914 -29.283 1.00 56.62 113 LYS A O 1
ATOM 883 N N . LEU A 1 114 ? 20.024 27.227 -27.512 1.00 50.84 114 LEU A N 1
ATOM 884 C CA . LEU A 1 114 ? 19.761 28.501 -28.174 1.00 50.84 114 LEU A CA 1
ATOM 885 C C . LEU A 1 114 ? 21.010 28.828 -28.996 1.00 50.84 114 LEU A C 1
ATOM 887 O O . LEU A 1 114 ? 22.100 28.976 -28.439 1.00 50.84 114 LEU A O 1
ATOM 891 N N . PHE A 1 115 ? 20.840 28.802 -30.316 1.00 59.28 115 PHE A N 1
ATOM 892 C CA . PHE A 1 115 ? 21.729 29.481 -31.252 1.00 59.28 115 PHE A CA 1
ATOM 893 C C . PHE A 1 115 ? 21.618 30.993 -31.058 1.00 59.28 115 PHE A C 1
ATOM 895 O O . PHE A 1 115 ? 20.502 31.451 -30.713 1.00 59.28 115 PHE A O 1
#

Sequence (115 aa):
NNSSSNNSNSNSNNAKNDSDNDTPASLDEFLDRPLFDPDSILDETGEPLKENANPISVWFARLVRNDYELAETLYAGIFFVVLLVITQEVLRMQMYGDNYVPFVAGGAKMT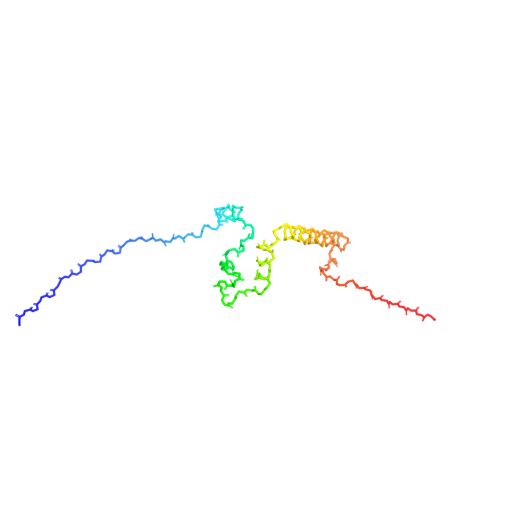GKLF

Secondary structure (DSSP, 8-state):
----------------------STHHHHHHHHS-S--GGGTB-TTS-BSSTT--HHHHHHHHHHHH-HHHHHHHHHHHHHHHHHHHHHHHHHHHHHGGG--TT------------

Organism: NCBI:txid1486917

Foldseek 3Di:
DDDDDDDDDDDDDDDDPPDPPPDDVVVVVCVPDDVDDLCCQAPPVLHGPDPPDDPVNSVLSSCCVVPVPVSVVVVVVVVVVVVVLVVVLVVQCVVCPPNDDPPPDDPPPPPPPDD

pLDDT: mean 75.26, std 17.0, range [43.31, 95.94]

Radius of gyration: 28.82 Å; chains: 1; bounding box: 38×72×94 Å

=== Feature glossary ===
Legend for the data blocks above and below:

— What the protein is —

The amino-acid sequence is the protein's primary structure: the linear order of residues from the N-terminus to the C-terminus, written in one-letter code. Everything else here — the 3D coordinates, the secondary structure, the domain annotations — is ultimately a consequence of this string.

Functional annotations link the protein to curated databases. InterPro entries identify conserved domains and families by matching the sequence against member-database signatures (Pfam, PROSITE, CDD, …). Gene Ontology (GO) terms describe molecular function, biological process, and cellular component in a controlled vocabulary. CATH places the structure in a hierarchical fold classification (Class/Architecture/Topology/Homologous-superfamily). The organism is the source species.

— Where its atoms are —

Atomic coordinates in PDBx/mmCIF format — the same representation the Protein Data Bank distributes. Each line of the _atom_site loop places one backbone atom in Cartesian space (units: ångströms, origin: arbitrary).

The six renders are orthographic views along the three Cartesian axes in both directions. Representation (cartoon, sticks, or surface) and color scheme (sequence-rainbow or by-chain) vary across proteins so the training set covers all the common visualization conventions.

— Local backbone conformation —

Eight-state secondary structure (DSSP): H is the canonical α-helix, G the tighter 3₁₀-helix, I the wider π-helix; E/B are β-structure, T and S are turns and bends, and '-' is everything else. DSSP derives these from the pattern of main-chain N–H···O=C hydrogen bonds, not from the sequence.

Three-state secondary structure (P-SEA) collapses the eight DSSP classes into helix (a), strand (b), and coil (c). P-SEA assigns these from Cα geometry alone — distances and angles — without requiring backbone oxygens, so it works on any Cα trace.

φ (phi) and ψ (psi) are the two rotatable backbone dihedrals per residue: φ is the C(i-1)–N–Cα–C torsion, ψ is the N–Cα–C–N(i+1) torsion, both in degrees on (−180°, 180°]. α-helical residues cluster near (−60°, −45°); β-strand residues near (−120°, +130°). A Ramachandran plot is simply a scatter of (φ, ψ) for every residue.

— Global shape and packing —

The geometric summary reports three shape descriptors. Rg (radius of gyration) measures how spread out the Cα atoms are about their centre of mass; compact globular proteins have small Rg, elongated or unfolded ones large. Cα contacts (<8 Å, |i−j|>4) count long-range residue pairs in spatial proximity — high for tightly packed folds, near zero for rods or random coil. The bounding-box extents give the protein's footprint along x, y, z in Å.

SASA measures how much of the protein is reachable by solvent. It is computed by rolling a water-sized probe over the atomic surface and summing the exposed area (Å²). Per-residue SASA distinguishes core (buried, low SASA) from surface (exposed, high SASA) residues; total SASA is a whole-molecule size measure.

Plot images: a contact map (which residues are close in 3D, as an N×N binary image), a Ramachandran scatter (backbone torsion angles, revealing secondary-structure composition at a glance), and — for AlphaFold structures — a PAE heatmap (pairwise prediction confidence).

— Structural neighborhood —

A 3Di character summarizes, for each residue, the relative orientation of the Cα frame of its nearest spatial neighbor. Because it encodes fold topology rather than chemistry, 3Di alignments detect remote structural similarity that sequence alignment misses.

The Foldseek neighbor list gives the closest experimentally determined structures in the PDB, ranked by structural alignment. TM-score near 1 means near-identical fold; near 0.3 means only rough topology match. This is how one finds what a novel AlphaFold prediction most resembles in the solved-structure universe.

— Confidence and disorder —

For AlphaFold models, the B-factor field carries pLDDT — the model's own estimate of local accuracy on a 0–100 scale. Regions with pLDDT<50 should be treated as essentially unmodeled; they often correspond to intrinsically disordered segments.

Crystallographic B-factors measure how much each atom's electron density is smeared out, in Å². They rise in mobile loops and surface residues and fall in the buried interior. In AlphaFold models this column is repurposed to hold pLDDT instead.

Predicted Aligned Error (PAE) is an AlphaFold confidence matrix: entry (i, j) is the expected error in the position of residue j, in ångströms, when the prediction is superimposed on the true structure at residue i. Low PAE within a block of residues means that block is internally rigid and well-predicted; high PAE between two blocks means their relative placement is uncertain even if each block individually is confident.